Protein AF-A0A2M7UBM6-F1 (afdb_monomer)

InterPro domains:
  IPR003607 HD/PDEase domain [cd00077] (20-57)
  IPR006674 HD domain [PF01966] (22-57)

Radius of gyration: 11.64 Å; Cα contacts (8 Å, |Δi|>4): 39; chains: 1; bounding box: 21×21×32 Å

pLDDT: mean 78.6, std 13.05, range [43.0, 94.19]

Mean predicted aligned error: 6.36 Å

Organism: NCBI:txid1974799

Nearest PDB structures (foldseek):
  5dqw-assembly1_A  TM=9.359E-01  e=1.373E-02  Bacillus subtilis
  2pjq-assembly2_A-2  TM=9.401E-01  e=1.007E+00  Lactiplantibacillus plantarum WCFS1
  2o08-assembly1_B  TM=7.486E-01  e=3.772E-01  Halalkalibacterium halodurans
  5vht-assembly1_B  TM=5.728E-01  e=5.278E+00  Escherichia coli K-12

Foldseek 3Di:
DLVVLLVVLQVLQVPPDDDSHVVVLVVQLVVQLVVCVVVVHDNVVSNSCSSCVPSPDD

Secondary structure (DSSP, 8-state):
-HHHHHHHHHHHHTT--SSS-HHHHHHHHHHHHHHHHHTT--HHHHHHHHHHTTS---

Structure (mmCIF, N/CA/C/O backbone):
data_AF-A0A2M7UBM6-F1
#
_entry.id   AF-A0A2M7UBM6-F1
#
loop_
_atom_site.group_PDB
_atom_site.id
_atom_site.type_symbol
_atom_site.label_atom_id
_atom_site.label_alt_id
_atom_site.label_comp_id
_atom_site.label_asym_id
_atom_site.label_entity_id
_atom_site.label_seq_id
_atom_site.pdbx_PDB_ins_code
_atom_site.Cartn_x
_atom_site.Cartn_y
_atom_site.Cartn_z
_atom_site.occupancy
_atom_site.B_iso_or_equiv
_atom_site.auth_seq_id
_atom_site.auth_comp_id
_atom_site.auth_asym_id
_atom_site.auth_atom_id
_atom_site.pdbx_PDB_model_num
ATOM 1 N N . MET A 1 1 ? -1.231 -14.598 1.236 1.00 71.38 1 MET A N 1
ATOM 2 C CA . MET A 1 1 ? -2.036 -13.898 0.215 1.00 71.38 1 MET A CA 1
ATOM 3 C C . MET A 1 1 ? -1.392 -1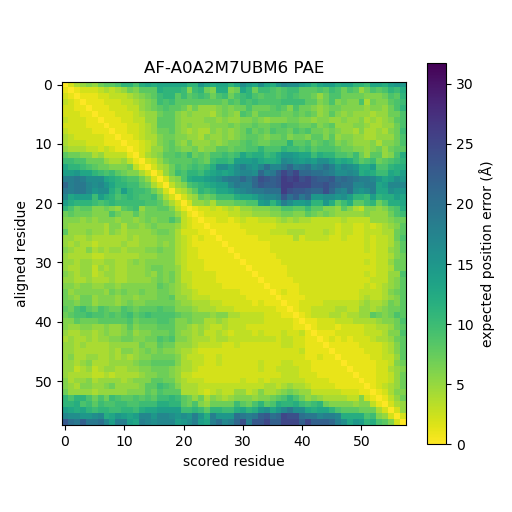2.583 -0.224 1.00 71.38 1 MET A C 1
ATOM 5 O O . MET A 1 1 ? -0.900 -12.543 -1.339 1.00 71.38 1 MET A O 1
ATOM 9 N N . ILE A 1 2 ? -1.2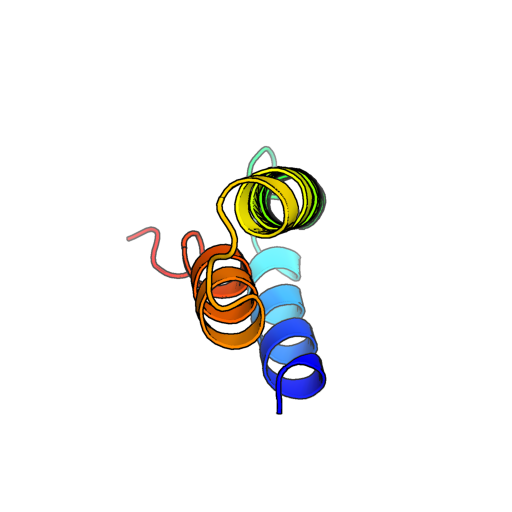60 -11.563 0.638 1.00 73.62 2 ILE A N 1
ATOM 10 C CA . ILE A 1 2 ?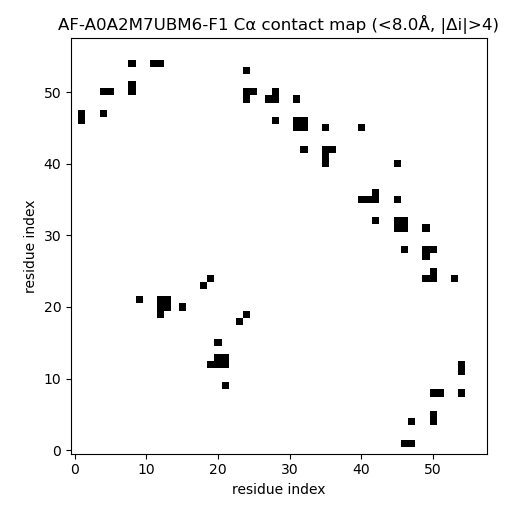 -0.676 -10.253 0.252 1.00 73.62 2 ILE A CA 1
ATOM 11 C C . ILE A 1 2 ? 0.762 -10.366 -0.291 1.00 73.62 2 ILE A C 1
ATOM 13 O O . ILE A 1 2 ? 1.051 -9.821 -1.347 1.00 73.62 2 ILE A O 1
ATOM 17 N N . LYS A 1 3 ? 1.635 -11.170 0.336 1.00 75.56 3 LYS A N 1
ATOM 18 C CA . LYS A 1 3 ? 3.008 -11.408 -0.165 1.00 75.56 3 LYS A CA 1
ATOM 19 C C . LYS A 1 3 ? 3.078 -12.031 -1.567 1.00 75.56 3 LYS A C 1
ATOM 21 O O . LYS A 1 3 ? 4.035 -11.793 -2.293 1.00 75.56 3 LYS A O 1
ATOM 26 N N . GLN A 1 4 ? 2.092 -12.850 -1.943 1.00 79.12 4 GLN A N 1
ATOM 27 C CA . GLN A 1 4 ? 2.040 -13.426 -3.293 1.00 79.12 4 GLN A CA 1
ATOM 28 C C . GLN A 1 4 ? 1.633 -12.359 -4.310 1.00 79.12 4 GLN A C 1
ATOM 30 O O . GLN A 1 4 ? 2.258 -12.261 -5.357 1.00 79.12 4 GLN A O 1
ATOM 35 N N . ILE A 1 5 ? 0.656 -11.515 -3.962 1.00 76.50 5 ILE A N 1
ATOM 36 C CA . ILE A 1 5 ? 0.237 -10.372 -4.786 1.00 76.50 5 ILE A CA 1
ATOM 37 C C . ILE A 1 5 ? 1.398 -9.386 -4.965 1.00 76.50 5 ILE A C 1
ATOM 39 O O . ILE A 1 5 ? 1.657 -8.941 -6.074 1.00 76.50 5 ILE A O 1
ATOM 43 N N . GLU A 1 6 ? 2.140 -9.103 -3.895 1.00 75.44 6 GLU A N 1
ATOM 44 C CA . GLU A 1 6 ? 3.336 -8.260 -3.925 1.00 75.44 6 GLU A CA 1
ATOM 45 C C . GLU A 1 6 ? 4.410 -8.831 -4.862 1.00 75.44 6 GLU A C 1
ATOM 47 O O . GLU A 1 6 ? 4.958 -8.109 -5.692 1.00 75.44 6 GLU A O 1
ATOM 52 N N . SER A 1 7 ? 4.677 -10.137 -4.772 1.00 78.19 7 SER A N 1
ATOM 53 C CA . SER A 1 7 ? 5.649 -10.806 -5.638 1.00 78.19 7 SER A CA 1
ATOM 54 C C . SER A 1 7 ? 5.235 -10.805 -7.110 1.00 78.19 7 SER A C 1
ATOM 56 O O . SER A 1 7 ? 6.105 -10.673 -7.966 1.00 78.19 7 SER A O 1
ATOM 58 N N . GLU A 1 8 ? 3.950 -10.979 -7.419 1.00 78.88 8 GLU A N 1
ATOM 59 C CA . GLU A 1 8 ? 3.455 -10.935 -8.798 1.00 78.88 8 GLU A CA 1
ATOM 60 C C . GLU A 1 8 ? 3.458 -9.502 -9.341 1.00 78.88 8 GLU A C 1
ATOM 62 O O . GLU A 1 8 ? 3.979 -9.269 -10.428 1.00 78.88 8 GLU A O 1
ATOM 67 N N . ALA A 1 9 ? 2.997 -8.520 -8.560 1.00 74.00 9 ALA A N 1
ATOM 68 C CA . ALA A 1 9 ? 3.058 -7.105 -8.926 1.00 74.00 9 ALA A CA 1
ATOM 69 C C . ALA A 1 9 ? 4.500 -6.668 -9.227 1.00 74.00 9 ALA A C 1
ATOM 71 O O . ALA A 1 9 ? 4.762 -6.038 -10.249 1.00 74.00 9 ALA A O 1
ATOM 72 N N . LYS A 1 10 ? 5.467 -7.076 -8.398 1.00 72.56 10 LYS A N 1
ATOM 73 C CA . LYS A 1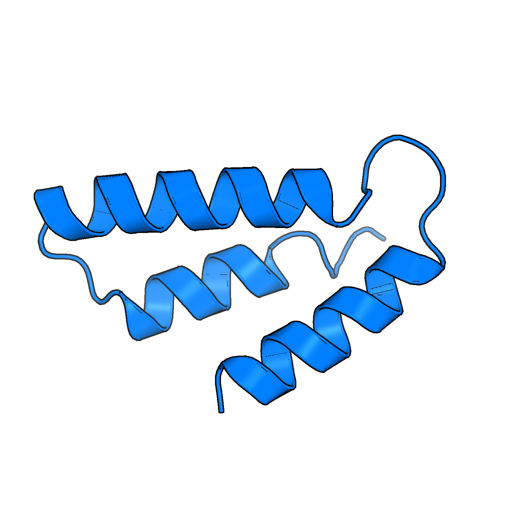 10 ? 6.882 -6.742 -8.594 1.00 72.56 10 LYS A CA 1
ATOM 74 C C . LYS A 1 10 ? 7.445 -7.254 -9.927 1.00 72.56 10 LYS A C 1
ATOM 76 O O . LYS A 1 10 ? 8.209 -6.533 -10.563 1.00 72.56 10 LYS A O 1
ATOM 81 N N . LYS A 1 11 ? 7.020 -8.435 -10.393 1.00 74.50 11 LYS A N 1
ATOM 82 C CA . LYS A 1 11 ? 7.402 -8.974 -11.716 1.00 74.50 11 LYS A CA 1
ATOM 83 C C . LYS A 1 11 ? 6.845 -8.145 -12.878 1.00 74.50 11 LYS A C 1
ATOM 85 O O . LYS A 1 11 ? 7.502 -8.039 -13.910 1.00 74.50 11 LYS A O 1
ATOM 90 N N . TYR A 1 12 ? 5.655 -7.558 -12.729 1.00 70.25 12 TYR A N 1
ATOM 91 C CA . TYR A 1 12 ? 5.084 -6.660 -13.742 1.00 70.25 12 TYR A CA 1
ATOM 92 C C . TYR A 1 12 ? 5.884 -5.357 -13.856 1.00 70.25 12 TYR A C 1
ATOM 94 O O . TYR A 1 12 ? 6.142 -4.891 -14.965 1.00 70.25 12 TYR A O 1
ATOM 102 N N . PHE A 1 13 ? 6.349 -4.813 -12.728 1.00 66.19 13 PHE A N 1
ATOM 103 C CA . PHE A 1 13 ? 7.139 -3.578 -12.707 1.00 66.19 13 PHE A CA 1
ATOM 104 C C . PHE A 1 13 ? 8.626 -3.776 -13.049 1.00 66.19 13 PHE A C 1
ATOM 106 O O . PHE A 1 13 ? 9.271 -2.815 -13.446 1.00 66.19 13 PHE A O 1
ATOM 113 N N . GLU A 1 14 ? 9.176 -4.996 -12.986 1.00 64.56 14 GLU A N 1
ATOM 114 C CA . GLU A 1 14 ? 10.551 -5.295 -13.446 1.00 64.56 14 GLU A CA 1
ATOM 115 C C . GLU A 1 14 ? 10.765 -5.044 -14.948 1.00 64.56 14 GLU A C 1
ATOM 117 O O . GLU A 1 14 ? 11.890 -4.800 -15.379 1.00 64.56 14 GLU A O 1
ATOM 122 N N . LYS A 1 15 ? 9.696 -5.091 -15.753 1.00 61.06 15 LYS A N 1
ATOM 123 C CA . LYS A 1 15 ? 9.742 -4.791 -17.194 1.00 61.06 15 LYS A CA 1
ATOM 124 C C . LYS A 1 15 ? 9.318 -3.361 -17.538 1.00 61.06 15 LYS A C 1
ATOM 126 O O . LYS A 1 15 ? 9.429 -2.971 -18.699 1.00 61.06 15 LYS A O 1
ATOM 131 N N . ALA A 1 16 ? 8.824 -2.590 -16.570 1.00 59.19 16 ALA A N 1
ATOM 132 C CA . ALA A 1 16 ? 8.375 -1.221 -16.785 1.00 59.19 16 ALA A CA 1
ATOM 133 C C . ALA A 1 16 ? 9.567 -0.263 -16.648 1.00 59.19 16 ALA A C 1
ATOM 135 O O . ALA A 1 16 ? 10.158 -0.147 -15.581 1.00 59.19 16 ALA A O 1
ATOM 136 N N . SER A 1 17 ? 9.950 0.418 -17.728 1.00 48.97 17 SER A N 1
ATOM 137 C CA . SER A 1 17 ? 11.075 1.358 -17.718 1.00 48.97 17 SER A CA 1
ATOM 138 C C . SER A 1 17 ? 10.644 2.784 -17.348 1.00 48.97 17 SER A C 1
ATOM 140 O O . SER A 1 17 ? 9.840 3.384 -18.062 1.00 48.97 17 SER A O 1
ATOM 142 N N . GLY A 1 18 ? 11.267 3.375 -16.321 1.00 54.22 18 GLY A N 1
ATOM 143 C CA . GLY A 1 18 ? 11.678 4.790 -16.339 1.00 54.22 18 GLY A CA 1
ATOM 144 C C . GLY A 1 18 ? 10.832 5.814 -15.572 1.00 54.22 18 GLY A C 1
ATOM 145 O O . GLY A 1 18 ? 11.173 6.992 -15.601 1.00 54.22 18 GLY A O 1
ATOM 146 N N . CYS A 1 19 ? 9.764 5.414 -14.876 1.00 51.25 19 CYS A N 1
ATOM 147 C CA . CYS A 1 19 ? 8.992 6.295 -13.967 1.00 51.25 19 CYS A CA 1
ATOM 148 C C . CYS A 1 19 ? 7.973 5.509 -13.110 1.00 51.25 19 CYS A C 1
ATOM 150 O O . CYS A 1 19 ? 7.573 5.958 -12.036 1.00 51.25 19 CYS A O 1
ATOM 152 N N . HIS A 1 20 ? 7.598 4.309 -13.573 1.00 59.38 20 HIS A N 1
ATOM 153 C CA . HIS A 1 20 ? 6.694 3.352 -12.918 1.00 59.38 20 HIS A CA 1
ATOM 154 C C . HIS A 1 20 ? 7.443 2.233 -12.191 1.00 59.38 20 HIS A C 1
ATOM 156 O O . HIS A 1 20 ? 6.977 1.104 -12.093 1.00 59.38 20 HIS A O 1
ATOM 162 N N . ASP A 1 21 ? 8.636 2.537 -11.693 1.00 65.19 21 ASP A N 1
ATOM 163 C CA . ASP A 1 21 ? 9.438 1.558 -10.980 1.00 65.19 21 ASP A CA 1
ATOM 164 C C . ASP A 1 21 ? 8.740 1.189 -9.663 1.00 65.19 21 ASP A C 1
ATOM 166 O O . ASP A 1 21 ? 8.036 2.005 -9.063 1.00 65.19 21 ASP A O 1
ATOM 170 N N . TRP A 1 22 ? 9.000 -0.018 -9.157 1.00 72.12 22 TRP A N 1
ATOM 171 C CA . TRP A 1 22 ? 8.470 -0.547 -7.888 1.00 72.12 22 TRP A CA 1
ATOM 172 C C . TRP A 1 22 ? 8.483 0.459 -6.720 1.00 72.12 22 TRP A C 1
ATOM 174 O O . TRP A 1 22 ? 7.610 0.450 -5.851 1.00 72.12 22 TRP A O 1
ATOM 184 N N . THR A 1 23 ? 9.452 1.375 -6.722 1.00 77.62 23 THR A N 1
ATOM 185 C CA . THR A 1 23 ? 9.564 2.453 -5.737 1.00 77.62 23 THR A CA 1
ATOM 186 C C . THR A 1 23 ? 8.336 3.375 -5.690 1.00 77.62 23 THR A C 1
ATOM 188 O O . THR A 1 23 ? 8.011 3.878 -4.617 1.00 77.62 23 THR A O 1
ATOM 191 N N . HIS A 1 24 ? 7.635 3.614 -6.806 1.00 80.88 24 HIS A N 1
ATOM 192 C CA . HIS A 1 24 ? 6.380 4.374 -6.836 1.00 80.88 24 HIS A CA 1
ATOM 193 C C . HIS A 1 24 ? 5.295 3.659 -6.026 1.00 80.88 24 HIS A C 1
ATOM 195 O O . HIS A 1 24 ? 4.739 4.237 -5.090 1.00 80.88 24 HIS A O 1
ATOM 201 N N . VAL A 1 25 ? 5.073 2.378 -6.325 1.00 82.75 25 VAL A N 1
ATOM 202 C CA . VAL A 1 25 ? 4.078 1.531 -5.655 1.00 82.75 25 VAL A CA 1
ATOM 203 C C . VAL A 1 25 ? 4.383 1.400 -4.164 1.00 82.75 25 VAL A C 1
ATOM 205 O O . VAL A 1 25 ? 3.484 1.530 -3.335 1.00 82.75 25 VAL A O 1
ATOM 208 N N . GLU A 1 26 ? 5.655 1.238 -3.791 1.00 84.00 26 GLU A N 1
ATOM 209 C CA . GLU A 1 26 ? 6.065 1.156 -2.387 1.00 84.00 26 GLU A CA 1
ATOM 210 C C . GLU A 1 26 ? 5.788 2.457 -1.615 1.00 84.00 26 GLU A C 1
ATOM 212 O O . GLU A 1 26 ? 5.258 2.417 -0.499 1.00 84.00 26 GLU A O 1
ATOM 217 N N . ARG A 1 27 ? 6.078 3.626 -2.208 1.00 88.81 27 ARG A N 1
ATOM 218 C CA . ARG A 1 27 ? 5.761 4.926 -1.591 1.00 88.81 27 ARG A CA 1
ATOM 219 C C . ARG A 1 27 ? 4.256 5.102 -1.398 1.00 88.81 27 ARG A C 1
ATOM 221 O O . ARG A 1 27 ? 3.834 5.517 -0.316 1.00 88.81 27 ARG A O 1
ATOM 228 N N . VAL A 1 28 ? 3.457 4.759 -2.411 1.00 89.25 28 VAL A N 1
ATOM 229 C CA . VAL A 1 28 ? 1.988 4.838 -2.357 1.00 89.25 28 VAL A CA 1
ATOM 230 C C . VAL A 1 28 ? 1.434 3.893 -1.290 1.00 89.25 28 VAL A C 1
ATOM 232 O O . VAL A 1 28 ? 0.657 4.335 -0.445 1.00 89.25 28 VAL A O 1
ATOM 235 N N . ARG A 1 29 ? 1.893 2.634 -1.240 1.00 90.00 29 ARG A N 1
ATOM 236 C CA . ARG A 1 29 ? 1.497 1.656 -0.212 1.00 90.00 29 ARG A CA 1
ATOM 237 C C . ARG A 1 29 ? 1.781 2.172 1.194 1.00 90.00 29 ARG A C 1
ATOM 239 O O . ARG A 1 29 ? 0.901 2.147 2.053 1.00 90.00 29 ARG A O 1
ATOM 246 N N . ASN A 1 30 ? 2.994 2.663 1.438 1.00 91.06 30 ASN A N 1
ATOM 247 C CA . ASN A 1 30 ? 3.396 3.136 2.762 1.00 91.06 30 ASN A CA 1
ATOM 248 C C . ASN A 1 30 ? 2.571 4.350 3.212 1.00 91.06 30 ASN A C 1
ATOM 250 O O . ASN A 1 30 ? 2.182 4.438 4.381 1.00 91.06 30 ASN A O 1
ATOM 254 N N . LEU A 1 31 ? 2.265 5.269 2.290 1.00 92.81 31 LEU A N 1
ATOM 255 C CA . LEU A 1 31 ? 1.413 6.418 2.577 1.00 92.81 31 LEU A CA 1
ATOM 256 C C . LEU A 1 31 ? -0.039 5.993 2.838 1.00 92.81 31 LEU A C 1
ATOM 258 O O . LEU A 1 31 ? -0.622 6.425 3.833 1.00 92.81 31 LEU A O 1
ATOM 262 N N . ALA A 1 32 ? -0.589 5.109 2.003 1.00 91.56 32 ALA A N 1
ATOM 263 C CA . ALA A 1 32 ? -1.941 4.581 2.151 1.00 91.56 32 ALA A CA 1
ATOM 264 C C . ALA A 1 32 ? -2.115 3.885 3.505 1.00 91.56 32 ALA A C 1
ATOM 266 O O . ALA A 1 32 ? -3.021 4.233 4.254 1.00 91.56 32 ALA A O 1
ATOM 267 N N . LEU A 1 33 ? -1.195 2.999 3.896 1.00 91.25 33 LEU A N 1
ATOM 268 C CA . LEU A 1 33 ? -1.231 2.334 5.203 1.00 91.25 33 LEU A CA 1
ATOM 269 C C . LEU A 1 33 ? -1.149 3.325 6.371 1.00 91.25 33 LEU A C 1
ATOM 271 O O . LEU A 1 33 ? -1.832 3.149 7.382 1.00 91.25 33 LEU A O 1
ATOM 275 N N . LYS A 1 34 ? -0.336 4.382 6.252 1.00 93.94 34 LYS A N 1
ATOM 276 C CA . LYS A 1 34 ? -0.226 5.423 7.285 1.00 93.94 34 LYS A CA 1
ATOM 277 C C 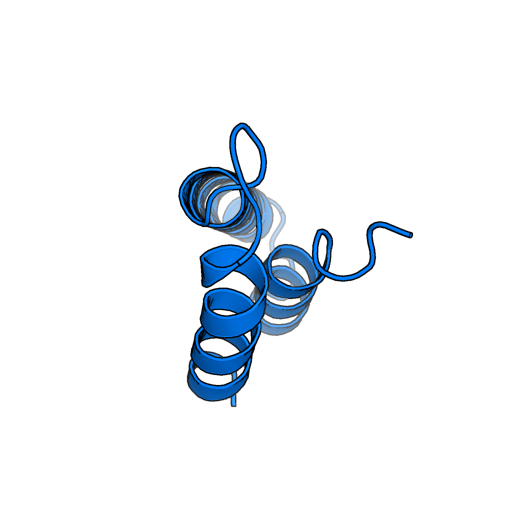. LYS A 1 34 ? -1.534 6.199 7.456 1.00 93.94 34 LYS A C 1
ATOM 279 O O . LYS A 1 34 ? -1.910 6.488 8.591 1.00 93.94 34 LYS A O 1
ATOM 284 N N . ILE A 1 35 ? -2.211 6.527 6.356 1.00 93.06 35 ILE A N 1
ATOM 285 C CA . ILE A 1 35 ? -3.514 7.205 6.368 1.00 93.06 35 ILE A CA 1
ATOM 286 C C . ILE A 1 35 ? -4.595 6.245 6.875 1.00 93.06 35 ILE A C 1
ATOM 288 O O . ILE A 1 35 ? -5.301 6.571 7.823 1.00 93.06 35 ILE A O 1
ATOM 292 N N . GLY A 1 36 ? -4.651 5.022 6.347 1.00 91.81 36 GLY A N 1
ATOM 293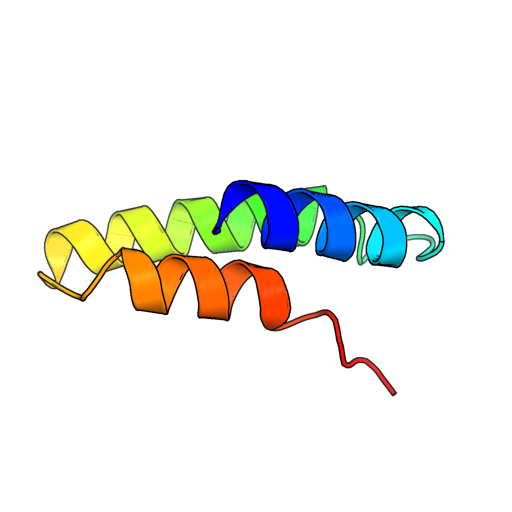 C CA . GLY A 1 36 ? -5.629 4.004 6.727 1.00 91.81 36 GLY A CA 1
ATOM 294 C C . GLY A 1 36 ? -5.612 3.669 8.217 1.00 91.81 36 GLY A C 1
ATOM 295 O O . GLY A 1 36 ? -6.668 3.508 8.819 1.00 91.81 36 GLY A O 1
ATOM 296 N N . ARG A 1 37 ? -4.433 3.660 8.856 1.00 92.62 37 ARG A N 1
ATOM 297 C CA . ARG A 1 37 ? -4.323 3.495 10.318 1.00 92.62 37 ARG A CA 1
ATOM 298 C C . ARG A 1 37 ? -4.992 4.626 11.099 1.00 92.62 37 ARG A C 1
ATOM 300 O O . ARG A 1 37 ? -5.554 4.364 12.157 1.00 92.62 37 ARG A O 1
ATOM 307 N N . LYS A 1 38 ? -4.914 5.868 10.609 1.00 94.19 38 LYS A N 1
ATOM 308 C CA . LYS A 1 38 ? -5.556 7.028 11.249 1.00 94.19 38 LYS A CA 1
ATOM 309 C C . LYS A 1 38 ? -7.065 7.031 11.026 1.00 94.19 38 LYS A C 1
ATOM 311 O O . LYS A 1 38 ? -7.808 7.271 11.970 1.00 94.19 38 LYS A O 1
ATOM 316 N N . GLU A 1 39 ? -7.493 6.684 9.818 1.00 93.06 39 GLU A N 1
ATOM 317 C CA . GLU A 1 39 ? -8.905 6.638 9.419 1.00 93.06 39 GLU A CA 1
ATOM 318 C C . GLU A 1 39 ? -9.632 5.361 9.881 1.00 93.06 39 GLU A C 1
ATOM 320 O O . GLU A 1 39 ? -10.816 5.192 9.609 1.00 93.06 39 GLU A O 1
ATOM 325 N N . LYS A 1 40 ? -8.939 4.444 10.578 1.00 91.62 40 LYS A N 1
ATOM 326 C CA . LYS A 1 40 ? -9.450 3.110 10.956 1.00 91.62 40 LYS A CA 1
ATOM 327 C C . LYS A 1 40 ? -9.990 2.315 9.754 1.00 91.62 40 LYS A C 1
ATOM 329 O O . LYS A 1 40 ? -10.951 1.560 9.882 1.00 91.62 40 LYS A O 1
ATOM 334 N N . ALA A 1 41 ? -9.363 2.486 8.593 1.00 90.94 41 ALA A N 1
ATOM 335 C CA . ALA A 1 41 ? -9.690 1.742 7.386 1.00 90.94 41 ALA A CA 1
ATOM 336 C C . ALA A 1 41 ? -9.233 0.278 7.489 1.00 90.94 41 ALA A C 1
ATOM 338 O O . ALA A 1 41 ? -8.313 -0.055 8.242 1.00 90.94 41 ALA A O 1
ATOM 339 N N . ASP A 1 42 ? -9.834 -0.590 6.675 1.00 92.50 42 ASP A N 1
ATOM 340 C CA . ASP A 1 42 ? -9.372 -1.966 6.514 1.00 92.50 42 ASP A CA 1
ATOM 341 C C . ASP A 1 42 ? -8.016 -1.980 5.794 1.00 92.50 42 ASP A C 1
ATOM 343 O O . ASP A 1 42 ? -7.916 -1.743 4.587 1.00 92.50 42 ASP A O 1
ATOM 347 N N . LEU A 1 43 ? -6.955 -2.245 6.556 1.00 89.75 43 LEU A N 1
ATOM 348 C CA . LEU A 1 43 ? -5.587 -2.240 6.042 1.00 89.75 43 LEU A CA 1
ATOM 349 C C . LEU A 1 43 ? -5.335 -3.359 5.027 1.00 89.75 43 LEU A C 1
ATOM 351 O O . LEU A 1 43 ? -4.496 -3.177 4.152 1.00 89.75 43 LEU A O 1
ATOM 355 N N . GLY A 1 44 ? -6.050 -4.484 5.113 1.00 88.25 44 GLY A N 1
ATOM 356 C CA . GLY A 1 44 ? -5.885 -5.598 4.182 1.00 88.25 44 GLY A CA 1
ATOM 357 C C . GLY A 1 44 ? -6.408 -5.244 2.794 1.00 88.25 44 GLY A C 1
ATOM 358 O O . GLY A 1 44 ? -5.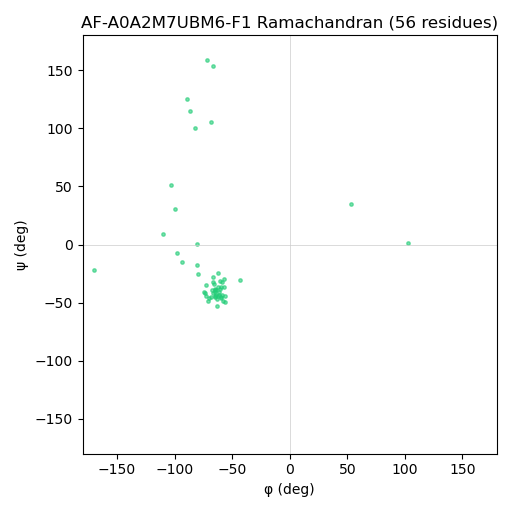711 -5.441 1.800 1.00 88.25 44 GLY A O 1
ATOM 359 N N . ILE A 1 45 ? -7.604 -4.653 2.729 1.00 88.50 45 ILE A N 1
ATOM 360 C CA . ILE A 1 45 ? -8.188 -4.167 1.470 1.00 88.50 45 ILE A CA 1
ATOM 361 C C . ILE A 1 45 ? -7.345 -3.021 0.903 1.00 88.50 45 ILE A C 1
ATOM 363 O O . ILE A 1 45 ? -7.035 -3.006 -0.289 1.00 88.50 45 ILE A O 1
ATOM 367 N N . LEU A 1 46 ? -6.936 -2.081 1.758 1.00 90.00 46 LEU A N 1
ATOM 368 C CA . LEU A 1 46 ? -6.174 -0.906 1.347 1.00 90.00 46 LEU A CA 1
ATOM 369 C C . LEU A 1 46 ? -4.788 -1.272 0.793 1.00 90.00 46 LEU A C 1
ATOM 371 O O . LEU A 1 46 ? -4.345 -0.686 -0.193 1.00 90.00 46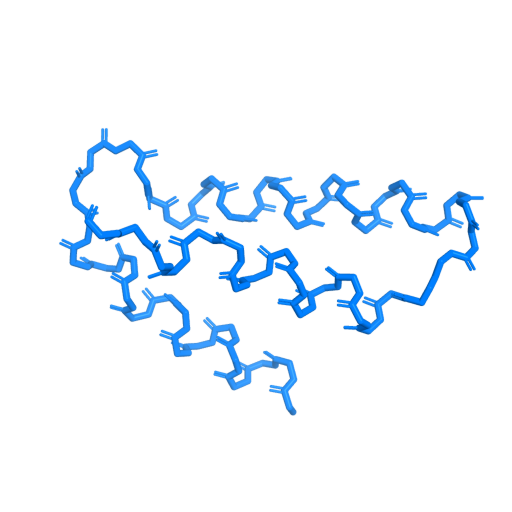 LEU A O 1
ATOM 375 N N . GLU A 1 47 ? -4.116 -2.257 1.391 1.00 87.19 47 GLU A N 1
ATOM 376 C CA . GLU A 1 47 ? -2.818 -2.745 0.921 1.00 87.19 47 GLU A CA 1
ATOM 377 C C . GLU A 1 47 ? -2.924 -3.428 -0.446 1.00 87.19 47 GLU A C 1
ATOM 379 O O . GLU A 1 47 ? -2.103 -3.170 -1.326 1.00 87.19 47 GLU A O 1
ATOM 384 N N . ILE A 1 48 ? -3.961 -4.245 -0.660 1.00 86.69 48 ILE A N 1
ATOM 385 C CA . ILE A 1 48 ? -4.209 -4.901 -1.950 1.00 86.69 48 ILE A CA 1
ATOM 386 C C . ILE A 1 48 ? -4.519 -3.858 -3.030 1.00 86.69 48 ILE A C 1
ATOM 388 O O . ILE A 1 48 ? -3.938 -3.913 -4.114 1.00 86.69 48 ILE A O 1
ATOM 392 N N . ALA A 1 49 ? -5.377 -2.880 -2.729 1.00 87.62 49 ALA A N 1
ATOM 393 C CA . ALA A 1 49 ? -5.699 -1.799 -3.656 1.00 87.62 49 ALA A CA 1
ATOM 394 C C . ALA A 1 49 ? -4.446 -0.997 -4.042 1.00 87.62 49 ALA A C 1
ATOM 396 O O . ALA A 1 49 ? -4.208 -0.764 -5.224 1.00 87.62 49 ALA A O 1
ATOM 397 N N . ALA A 1 50 ? -3.600 -0.643 -3.069 1.00 88.81 50 ALA A N 1
ATOM 398 C CA . ALA A 1 50 ? -2.363 0.094 -3.319 1.00 88.81 50 ALA A CA 1
ATOM 399 C C . ALA A 1 50 ? -1.324 -0.714 -4.116 1.00 88.81 50 ALA A C 1
ATOM 401 O O . ALA A 1 50 ? -0.584 -0.135 -4.903 1.00 88.81 50 ALA A O 1
ATOM 402 N N . LEU A 1 51 ? -1.259 -2.038 -3.958 1.00 84.31 51 LEU A N 1
ATOM 403 C CA . LEU A 1 51 ? -0.350 -2.879 -4.746 1.00 84.31 51 LEU A CA 1
ATOM 404 C C . LEU A 1 51 ? -0.807 -3.039 -6.203 1.00 84.31 51 LEU A C 1
ATOM 406 O O . LEU A 1 51 ? 0.035 -3.113 -7.093 1.00 84.31 51 LEU A O 1
ATOM 410 N N . LEU A 1 52 ? -2.120 -3.085 -6.446 1.00 82.94 52 LEU A N 1
ATOM 411 C CA . LEU A 1 52 ? -2.690 -3.352 -7.770 1.00 82.94 52 LEU A CA 1
ATOM 412 C C . LEU A 1 52 ? -3.010 -2.089 -8.590 1.00 82.94 52 LEU A C 1
ATOM 414 O O . LEU A 1 52 ? -3.219 -2.201 -9.798 1.00 82.94 52 LEU A O 1
ATOM 418 N N . HIS A 1 53 ? -3.046 -0.904 -7.967 1.00 82.94 53 HIS A N 1
ATOM 419 C CA . HIS A 1 53 ? -3.555 0.325 -8.598 1.00 82.94 53 HIS A CA 1
ATOM 420 C C . HIS A 1 53 ? -2.847 0.724 -9.900 1.00 82.94 53 HIS A C 1
ATOM 422 O O . HIS A 1 53 ? -3.474 1.335 -10.759 1.00 82.94 53 HIS A O 1
ATOM 428 N N . ASP A 1 54 ? -1.565 0.380 -10.044 1.00 72.75 54 ASP A N 1
ATOM 429 C CA . ASP A 1 54 ? -0.724 0.815 -11.166 1.00 72.75 54 ASP A CA 1
ATOM 430 C C . ASP A 1 54 ? -0.366 -0.340 -12.123 1.00 72.75 54 ASP A C 1
ATOM 432 O O . ASP A 1 54 ? 0.467 -0.187 -13.009 1.00 72.75 54 ASP A O 1
ATOM 436 N N . ILE A 1 55 ? -0.982 -1.520 -11.951 1.00 70.56 55 ILE A N 1
ATOM 437 C CA . ILE A 1 55 ? -0.702 -2.715 -12.774 1.00 70.56 55 ILE A CA 1
ATOM 438 C C . ILE A 1 55 ? -1.422 -2.646 -14.130 1.00 70.56 55 ILE A C 1
ATOM 440 O O . ILE A 1 55 ? -0.971 -3.236 -15.106 1.00 70.56 55 ILE A O 1
ATOM 444 N N . CYS A 1 56 ? -2.528 -1.903 -14.213 1.00 62.06 56 CYS A N 1
ATOM 445 C CA . CYS A 1 56 ? -3.365 -1.802 -15.410 1.00 62.06 56 CYS A CA 1
ATOM 446 C C . CYS A 1 56 ? -3.131 -0.483 -16.166 1.00 62.06 56 CYS A C 1
ATOM 448 O O . CYS A 1 56 ? -4.073 0.251 -16.464 1.00 62.06 56 CYS A O 1
ATOM 450 N N . LYS A 1 57 ? -1.870 -0.150 -16.460 1.00 57.56 57 LYS A N 1
ATOM 451 C CA . LYS A 1 57 ? -1.571 0.893 -17.447 1.00 57.56 57 LYS A CA 1
ATOM 452 C C . LYS A 1 57 ? -1.630 0.284 -18.847 1.00 57.56 57 LYS A C 1
ATOM 454 O O . LYS A 1 57 ? -0.709 -0.419 -19.251 1.00 57.56 57 LYS A O 1
ATOM 459 N N . SER A 1 58 ? -2.757 0.510 -19.523 1.00 43.00 58 SER A N 1
ATOM 460 C CA . SER A 1 58 ? -2.951 0.297 -20.966 1.00 43.00 58 SER A CA 1
ATOM 461 C C . SER A 1 58 ? -2.018 1.162 -21.802 1.00 43.00 58 SER A C 1
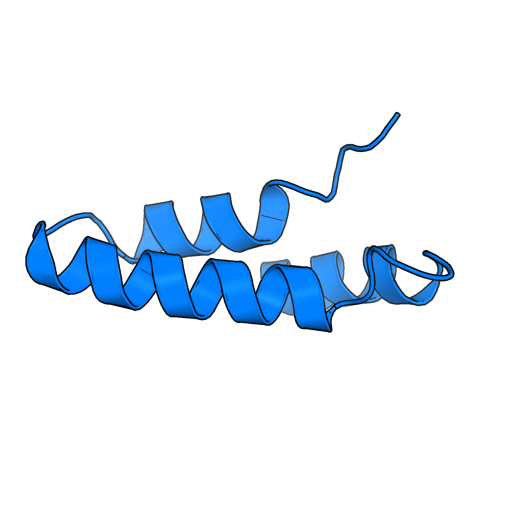ATOM 463 O O . SER A 1 58 ? -1.869 2.345 -21.413 1.00 43.00 58 SER A O 1
#

Sequence (58 aa):
MIKQIESEAKKYFEKASGCHDWTHVERVRNLALKIGRKEKADLGILEIAALLHDICKS

Solvent-accessible surface area (backbone atoms only — not comparable to full-atom values): 3478 Å² total; per-residue (Å²): 109,69,69,55,53,52,55,53,45,49,60,60,27,73,75,41,82,89,77,63,36,61,69,53,46,52,54,50,32,55,50,50,52,58,50,26,65,74,70,70,47,66,57,70,62,52,47,53,50,38,61,51,70,76,72,79,74,127